Protein AF-A0A2G2MKU2-F1 (afdb_monomer_lite)

Radius of gyration: 13.17 Å; chains: 1; bounding box: 38×20×29 Å

Structure (mmCIF, N/CA/C/O backbone):
data_AF-A0A2G2MKU2-F1
#
_entry.id   AF-A0A2G2MKU2-F1
#
loop_
_atom_site.group_PDB
_atom_site.id
_atom_site.type_symbol
_atom_site.label_atom_id
_atom_site.label_alt_id
_atom_site.label_comp_id
_atom_site.label_asym_id
_atom_site.label_entity_id
_atom_site.label_seq_id
_atom_site.pdbx_PDB_ins_code
_atom_site.Cartn_x
_atom_site.Cartn_y
_atom_site.Cartn_z
_atom_site.occupancy
_atom_site.B_iso_or_equiv
_atom_site.auth_seq_id
_atom_site.auth_comp_id
_atom_site.auth_asym_id
_atom_site.auth_atom_id
_atom_site.pdbx_PDB_model_num
ATOM 1 N N . MET A 1 1 ? -9.075 -8.992 -5.596 1.00 83.00 1 MET A N 1
ATOM 2 C CA . MET A 1 1 ? -8.280 -8.369 -4.506 1.00 83.00 1 MET A CA 1
ATOM 3 C C . MET A 1 1 ? -7.274 -7.411 -5.136 1.00 83.00 1 MET A C 1
ATOM 5 O O . MET A 1 1 ? -7.038 -7.552 -6.327 1.00 83.00 1 MET A O 1
ATOM 9 N N . ARG A 1 2 ? -6.746 -6.416 -4.411 1.00 92.69 2 ARG A N 1
ATOM 10 C CA . ARG A 1 2 ? -5.749 -5.455 -4.926 1.00 92.69 2 ARG A CA 1
ATOM 11 C C . ARG A 1 2 ? -4.482 -5.507 -4.075 1.00 92.69 2 ARG A C 1
ATOM 13 O O . ARG A 1 2 ? -4.598 -5.693 -2.862 1.00 92.69 2 ARG A O 1
ATOM 20 N N . ASN A 1 3 ? -3.316 -5.341 -4.698 1.00 94.94 3 ASN A N 1
ATOM 21 C CA . ASN A 1 3 ? -2.050 -5.241 -3.977 1.00 94.94 3 ASN A CA 1
ATOM 22 C C . ASN A 1 3 ? -1.823 -3.812 -3.489 1.00 94.94 3 ASN A C 1
ATOM 24 O O . ASN A 1 3 ? -2.192 -2.849 -4.167 1.00 94.94 3 ASN A O 1
ATOM 28 N N . PHE A 1 4 ? -1.195 -3.695 -2.326 1.00 94.19 4 PHE A N 1
ATOM 29 C CA . PHE A 1 4 ? -0.864 -2.436 -1.686 1.00 94.19 4 PHE A CA 1
ATOM 30 C C . PHE A 1 4 ? 0.580 -2.443 -1.211 1.00 94.19 4 PHE A C 1
ATOM 32 O O . PHE A 1 4 ? 1.060 -3.435 -0.661 1.00 94.19 4 PHE A O 1
ATOM 39 N N . TYR A 1 5 ? 1.238 -1.306 -1.405 1.00 93.00 5 TYR A N 1
ATOM 40 C CA . TYR A 1 5 ? 2.572 -1.020 -0.907 1.00 93.00 5 TYR A CA 1
ATOM 41 C C . TYR A 1 5 ? 2.513 0.259 -0.081 1.00 93.00 5 TYR A C 1
ATOM 43 O O . TYR A 1 5 ? 2.061 1.294 -0.573 1.00 93.00 5 TYR A O 1
ATOM 51 N N . ALA A 1 6 ? 2.940 0.191 1.173 1.00 91.38 6 ALA A N 1
ATOM 52 C CA . ALA A 1 6 ? 3.002 1.344 2.053 1.00 91.38 6 ALA A CA 1
ATOM 53 C C . ALA A 1 6 ? 4.388 1.494 2.662 1.00 91.38 6 ALA A C 1
ATOM 55 O O . ALA A 1 6 ? 5.033 0.493 2.960 1.00 91.38 6 ALA A O 1
ATOM 56 N N . PHE A 1 7 ? 4.821 2.729 2.892 1.00 89.69 7 PHE A N 1
ATOM 57 C CA . PHE A 1 7 ? 6.062 2.997 3.609 1.00 89.69 7 PHE A CA 1
ATOM 58 C C . PHE A 1 7 ? 6.011 4.310 4.390 1.00 89.69 7 PHE A C 1
ATOM 60 O O . PHE A 1 7 ? 5.303 5.246 4.004 1.00 89.69 7 PHE A O 1
ATOM 67 N N . ILE A 1 8 ? 6.779 4.383 5.477 1.00 86.38 8 ILE A N 1
ATOM 68 C CA . ILE A 1 8 ? 7.033 5.627 6.210 1.00 86.38 8 ILE A CA 1
ATOM 69 C C . ILE A 1 8 ? 8.142 6.384 5.462 1.00 86.38 8 ILE A C 1
ATOM 71 O O . ILE A 1 8 ? 9.249 5.854 5.335 1.00 86.38 8 ILE A O 1
ATOM 75 N N . PRO A 1 9 ? 7.894 7.598 4.936 1.00 79.00 9 PRO A N 1
ATOM 76 C CA . PRO A 1 9 ? 8.962 8.416 4.379 1.00 79.00 9 PRO A CA 1
ATOM 77 C C . PRO A 1 9 ? 9.931 8.780 5.512 1.00 79.00 9 PRO A C 1
ATOM 79 O O . PRO A 1 9 ? 9.547 9.439 6.476 1.00 79.00 9 PRO A O 1
ATOM 82 N N . HIS A 1 10 ? 11.176 8.310 5.426 1.00 66.75 10 HIS A N 1
ATOM 83 C CA . HIS A 1 10 ? 12.186 8.547 6.454 1.00 66.75 10 HIS A CA 1
ATOM 84 C C . HIS A 1 10 ? 12.327 10.045 6.783 1.00 66.75 10 HIS A C 1
ATOM 86 O O . HIS A 1 10 ? 12.678 10.852 5.923 1.00 66.75 10 HIS A O 1
ATOM 92 N N . LYS A 1 11 ? 12.157 10.407 8.061 1.00 52.22 11 LYS A N 1
ATOM 93 C CA . LYS A 1 11 ? 12.957 11.481 8.668 1.00 52.22 11 LYS A CA 1
ATOM 94 C C . LYS A 1 11 ? 14.368 10.901 8.824 1.00 52.22 11 LYS A C 1
ATOM 96 O O . LYS A 1 11 ? 14.471 9.768 9.285 1.00 52.22 11 LYS A O 1
ATOM 101 N N . LYS A 1 12 ? 15.401 11.630 8.375 1.00 47.66 12 LYS A N 1
ATOM 102 C CA . LYS A 1 12 ? 16.833 11.248 8.378 1.00 47.66 12 LYS A CA 1
ATOM 103 C C . LYS A 1 12 ? 17.162 10.142 9.395 1.00 47.66 12 LYS A C 1
ATOM 105 O O . LYS A 1 12 ? 17.024 10.357 10.597 1.00 47.66 12 LYS A O 1
ATOM 110 N N . ILE A 1 13 ? 17.583 8.983 8.897 1.00 51.50 13 ILE A N 1
ATOM 111 C CA . ILE A 1 13 ? 18.083 7.873 9.716 1.00 51.50 13 ILE A CA 1
ATOM 112 C C . ILE A 1 13 ? 19.298 8.403 10.505 1.00 51.50 13 ILE A C 1
ATOM 114 O O . ILE A 1 13 ? 20.152 9.050 9.892 1.00 51.50 13 ILE A O 1
ATOM 118 N N . PRO A 1 14 ? 19.393 8.214 11.835 1.00 42.31 14 PRO A N 1
ATOM 119 C CA . PRO A 1 14 ? 20.604 8.542 12.576 1.00 42.31 14 PRO A CA 1
ATOM 120 C C . PRO A 1 14 ? 21.792 7.772 11.991 1.00 42.31 14 PRO A C 1
ATOM 122 O O . PRO A 1 14 ? 21.724 6.559 11.812 1.00 42.31 14 PRO A O 1
ATOM 125 N N . ALA A 1 15 ? 22.877 8.490 11.708 1.00 45.56 15 ALA A N 1
ATOM 126 C CA . ALA A 1 15 ? 24.105 8.021 11.058 1.00 45.56 15 ALA A CA 1
ATOM 127 C C . ALA A 1 15 ? 24.935 7.008 11.886 1.00 45.56 15 ALA A C 1
ATOM 129 O O . ALA A 1 15 ? 26.152 6.925 11.747 1.00 45.56 15 ALA A O 1
ATOM 130 N N . THR A 1 16 ? 24.306 6.259 12.789 1.00 48.94 16 THR A N 1
ATOM 131 C CA . THR A 1 16 ? 24.937 5.176 13.557 1.00 48.94 16 THR A CA 1
ATOM 132 C C . THR A 1 16 ? 24.733 3.805 12.910 1.00 48.94 16 THR A C 1
ATOM 134 O O . THR A 1 16 ? 25.431 2.866 13.267 1.00 48.94 16 THR A O 1
ATOM 137 N N . GLU A 1 17 ? 23.864 3.705 11.899 1.00 44.53 17 GLU A N 1
ATOM 138 C CA . GLU A 1 17 ? 23.814 2.592 10.936 1.00 44.53 17 GLU A CA 1
ATOM 139 C C . GLU A 1 17 ? 24.405 3.046 9.586 1.00 44.53 17 GLU A C 1
ATOM 141 O O . GLU A 1 17 ? 23.827 2.873 8.515 1.00 44.53 17 GLU A O 1
ATOM 146 N N . ASN A 1 18 ? 25.570 3.700 9.641 1.00 42.03 18 ASN A N 1
ATOM 147 C CA . ASN A 1 18 ? 26.338 4.128 8.470 1.00 42.03 18 ASN A CA 1
ATOM 148 C C . ASN A 1 18 ? 26.992 2.924 7.782 1.00 42.03 18 ASN A C 1
ATOM 150 O O . ASN A 1 18 ? 28.198 2.729 7.898 1.00 42.03 18 ASN A O 1
ATOM 154 N N . ASN A 1 19 ? 26.210 2.108 7.072 1.00 36.84 19 ASN A N 1
ATOM 155 C CA . ASN A 1 19 ? 26.792 1.266 6.026 1.00 36.84 19 ASN A CA 1
ATOM 156 C C . ASN A 1 19 ? 25.869 0.838 4.888 1.00 36.84 19 ASN A C 1
ATOM 158 O O . ASN A 1 19 ? 26.257 -0.047 4.136 1.00 36.84 19 ASN A O 1
ATOM 162 N N . LEU A 1 20 ? 24.710 1.469 4.684 1.00 36.09 20 LEU A N 1
ATOM 163 C CA . LEU A 1 20 ? 23.997 1.327 3.416 1.00 36.09 20 LEU A CA 1
ATOM 164 C C . LEU A 1 20 ? 23.263 2.628 3.056 1.00 36.09 20 LEU A C 1
ATOM 166 O O . LEU A 1 20 ? 22.222 2.946 3.622 1.00 36.09 20 LEU A O 1
ATOM 170 N N . GLU A 1 21 ? 23.726 3.314 2.009 1.00 41.88 21 GLU A N 1
ATOM 171 C CA . GLU A 1 21 ? 22.884 4.175 1.154 1.00 41.88 21 GLU A CA 1
ATOM 172 C C . GLU A 1 21 ? 21.835 3.355 0.361 1.00 41.88 21 GLU A C 1
ATOM 174 O O . GLU A 1 21 ? 21.390 3.734 -0.719 1.00 41.88 21 GLU A O 1
ATOM 179 N N . GLY A 1 22 ? 21.422 2.200 0.875 1.00 41.00 22 GLY A N 1
ATOM 180 C CA . GLY A 1 22 ? 20.584 1.233 0.194 1.00 41.00 22 GLY A CA 1
ATOM 181 C C . GLY A 1 22 ? 19.617 0.625 1.188 1.00 41.00 22 GLY A C 1
ATOM 182 O O . GLY A 1 22 ? 20.030 -0.058 2.110 1.00 41.00 22 GLY A O 1
ATOM 183 N N . GLU A 1 23 ? 18.332 0.888 0.965 1.00 39.06 23 GLU A N 1
ATOM 184 C CA . GLU A 1 23 ? 17.204 0.107 1.466 1.00 39.06 23 GLU A CA 1
ATOM 185 C C . GLU A 1 23 ? 17.183 -0.173 2.986 1.00 39.06 23 GLU A C 1
ATOM 187 O O . GLU A 1 23 ? 17.853 -1.095 3.441 1.00 39.06 23 GLU A O 1
ATOM 192 N N . PRO A 1 24 ? 16.331 0.504 3.792 1.00 45.84 24 PRO A N 1
ATOM 193 C CA . PRO A 1 24 ? 16.142 0.123 5.193 1.00 45.84 24 PRO A CA 1
ATOM 194 C C . PRO A 1 24 ? 15.850 -1.381 5.281 1.00 45.84 24 PRO A C 1
ATOM 196 O O . PRO A 1 24 ? 14.833 -1.852 4.759 1.00 45.84 24 PRO A O 1
ATOM 199 N N . THR A 1 25 ? 16.763 -2.111 5.919 1.00 43.69 25 THR A N 1
ATOM 200 C CA . THR A 1 25 ? 16.770 -3.569 6.119 1.00 43.69 25 THR A CA 1
ATOM 201 C C . THR A 1 25 ? 15.700 -4.032 7.114 1.00 43.69 25 THR A C 1
ATOM 203 O O . THR A 1 25 ? 15.553 -5.223 7.374 1.00 43.69 25 THR A O 1
ATOM 206 N N . GLY A 1 26 ? 14.886 -3.106 7.630 1.00 49.84 26 GLY A N 1
ATOM 207 C CA . GLY A 1 26 ? 13.708 -3.393 8.436 1.00 49.84 26 GLY A CA 1
ATOM 208 C C . GLY A 1 26 ? 12.409 -3.340 7.628 1.00 49.84 26 GLY A C 1
ATOM 209 O O . GLY A 1 26 ? 12.039 -2.304 7.073 1.00 49.84 26 GLY A O 1
ATOM 210 N N . THR A 1 27 ? 11.625 -4.420 7.677 1.00 59.16 27 THR A N 1
ATOM 211 C CA . THR A 1 27 ? 10.210 -4.429 7.256 1.00 59.16 27 THR A CA 1
ATOM 212 C C . THR A 1 27 ? 9.320 -3.556 8.150 1.00 59.16 27 THR A C 1
ATOM 214 O O . THR A 1 27 ? 8.146 -3.386 7.861 1.00 59.16 27 THR A O 1
ATOM 217 N N . ALA A 1 28 ? 9.839 -2.980 9.239 1.00 68.31 28 ALA A N 1
ATOM 218 C CA . ALA A 1 28 ? 9.060 -2.135 10.150 1.00 68.31 28 ALA A CA 1
ATOM 219 C C . ALA A 1 28 ? 8.533 -0.850 9.481 1.00 68.31 28 ALA A C 1
ATOM 221 O O . ALA A 1 28 ? 7.460 -0.360 9.827 1.00 68.31 28 ALA A O 1
ATOM 222 N N . ASN A 1 29 ? 9.263 -0.327 8.492 1.00 78.69 29 ASN A N 1
ATOM 223 C CA . ASN A 1 29 ? 8.914 0.924 7.815 1.00 78.69 29 ASN A CA 1
ATOM 224 C C . ASN A 1 29 ? 8.195 0.703 6.483 1.00 78.69 29 ASN A C 1
ATOM 226 O O . ASN A 1 29 ? 7.895 1.680 5.797 1.00 78.69 29 ASN A O 1
ATOM 230 N N . ARG A 1 30 ? 7.944 -0.554 6.086 1.00 84.25 30 ARG A N 1
ATOM 231 C CA . ARG A 1 30 ? 7.359 -0.906 4.787 1.00 84.25 30 ARG A CA 1
ATOM 232 C C . ARG A 1 30 ? 6.372 -2.055 4.931 1.00 84.25 30 ARG A C 1
ATOM 234 O O . ARG A 1 30 ? 6.647 -3.038 5.599 1.00 84.25 30 ARG A O 1
ATOM 241 N N . LEU A 1 31 ? 5.244 -1.982 4.239 1.00 88.75 31 LEU A N 1
ATOM 242 C CA . LEU A 1 31 ? 4.221 -3.018 4.296 1.00 88.75 31 LEU A CA 1
ATOM 243 C C . LEU A 1 31 ? 3.736 -3.364 2.888 1.00 88.75 31 LEU A C 1
ATOM 245 O O . LEU A 1 31 ? 3.251 -2.494 2.165 1.00 88.75 31 L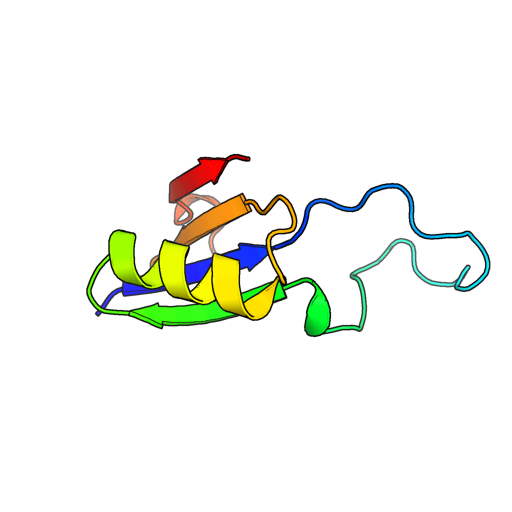EU A O 1
ATOM 249 N N . LEU A 1 32 ? 3.831 -4.646 2.527 1.00 90.62 32 LEU A N 1
ATOM 250 C CA . LEU A 1 32 ? 3.258 -5.217 1.307 1.00 90.62 32 LEU A CA 1
ATOM 251 C C . LEU A 1 32 ? 2.122 -6.163 1.693 1.00 90.62 32 LEU A C 1
ATOM 253 O O . LEU A 1 32 ? 2.291 -7.028 2.551 1.00 90.62 32 LEU A O 1
ATOM 257 N N . PHE A 1 33 ? 0.944 -5.980 1.103 1.00 92.62 33 PHE A N 1
ATOM 258 C CA . PHE A 1 33 ? -0.230 -6.786 1.441 1.00 92.62 33 PHE A CA 1
ATOM 259 C C . PHE A 1 33 ? -1.327 -6.684 0.380 1.00 92.62 33 PHE A C 1
ATOM 261 O O . PHE A 1 33 ? -1.348 -5.771 -0.442 1.00 92.62 33 PHE A O 1
ATOM 268 N N . GLN A 1 34 ? -2.293 -7.601 0.444 1.00 93.31 34 GLN A N 1
ATOM 269 C CA . GLN A 1 34 ? -3.486 -7.585 -0.397 1.00 93.31 34 GLN A CA 1
ATOM 270 C C . GLN A 1 34 ? -4.738 -7.283 0.419 1.00 93.31 34 GLN A C 1
ATOM 272 O O . GLN A 1 34 ? -4.925 -7.808 1.515 1.00 93.31 34 GLN A O 1
ATOM 277 N N . LEU A 1 35 ? -5.622 -6.449 -0.127 1.00 93.69 35 LEU A N 1
ATOM 278 C CA . LEU A 1 35 ? -6.919 -6.135 0.474 1.00 93.69 35 LEU A CA 1
ATOM 279 C C . LEU A 1 35 ? -7.976 -5.869 -0.609 1.00 93.69 35 LEU A C 1
ATOM 281 O O . LEU A 1 35 ? -7.667 -5.606 -1.772 1.00 93.69 35 LEU A O 1
ATOM 285 N N . LYS A 1 36 ? -9.261 -5.954 -0.245 1.00 93.38 36 LYS A N 1
ATOM 286 C CA . LYS A 1 36 ? -10.364 -5.680 -1.186 1.00 93.38 36 LYS A CA 1
ATOM 287 C C . LYS A 1 36 ? -10.543 -4.185 -1.459 1.00 93.38 36 LYS A C 1
ATOM 289 O O . LYS A 1 36 ? -10.877 -3.809 -2.576 1.00 93.38 36 LYS A O 1
ATOM 294 N N . THR A 1 37 ? -10.322 -3.341 -0.449 1.00 94.06 37 THR A N 1
ATOM 295 C CA . THR A 1 37 ? -10.683 -1.915 -0.501 1.00 94.06 37 THR A CA 1
ATOM 296 C C . THR A 1 37 ? -9.528 -1.003 -0.077 1.00 94.06 37 THR A C 1
ATOM 298 O O . THR A 1 37 ? -8.850 -1.333 0.902 1.00 94.06 37 THR A O 1
ATOM 301 N N . PRO A 1 38 ? -9.370 0.182 -0.699 1.00 92.94 38 PRO A N 1
ATOM 302 C CA . PRO A 1 38 ? -8.411 1.200 -0.260 1.00 92.94 38 PRO A CA 1
ATOM 303 C C . PRO A 1 38 ? -8.634 1.679 1.182 1.00 92.94 38 PRO A C 1
ATOM 305 O O . PRO A 1 38 ? -7.675 1.860 1.927 1.00 92.94 38 PRO A O 1
ATOM 308 N N . LYS A 1 39 ? -9.896 1.821 1.619 1.00 94.44 39 LYS A N 1
ATOM 309 C CA . LYS A 1 39 ? -10.233 2.233 2.996 1.00 94.44 39 LYS A CA 1
ATOM 310 C C . LYS A 1 39 ? -9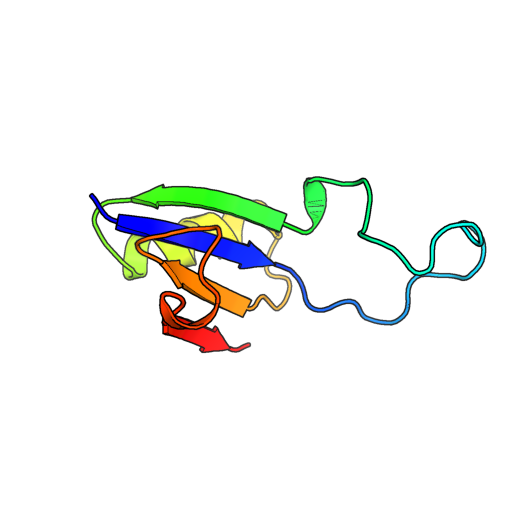.659 1.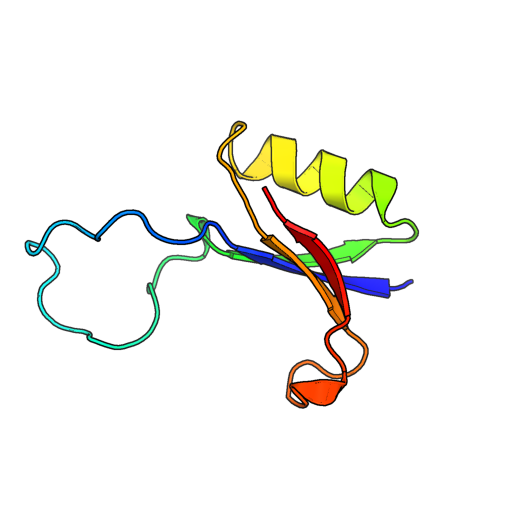267 4.040 1.00 94.44 39 LYS A C 1
ATOM 312 O O . LYS A 1 39 ? -9.014 1.701 4.991 1.00 94.44 39 LYS A O 1
ATOM 317 N N . GLY A 1 40 ? -9.830 -0.040 3.827 1.00 93.56 40 GLY A N 1
ATOM 318 C CA . 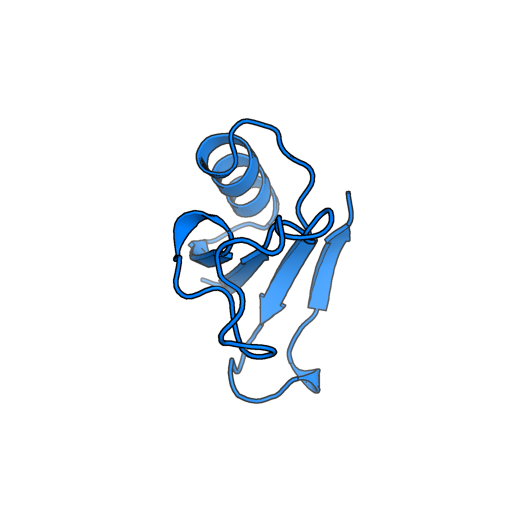GLY A 1 40 ? -9.236 -1.069 4.686 1.00 93.56 40 GLY A CA 1
ATOM 319 C C . GLY A 1 40 ? -7.704 -1.050 4.676 1.00 93.56 40 GLY A C 1
ATOM 320 O O . GLY A 1 40 ? -7.083 -1.238 5.720 1.00 93.56 40 GLY A O 1
ATOM 321 N N . ALA A 1 41 ? -7.088 -0.754 3.525 1.00 92.56 41 ALA A N 1
ATOM 322 C CA . ALA A 1 41 ? -5.635 -0.634 3.416 1.00 92.56 41 ALA A CA 1
ATOM 323 C C . ALA A 1 41 ? -5.094 0.538 4.248 1.00 92.56 41 ALA A C 1
ATOM 325 O O . ALA A 1 41 ? -4.131 0.367 4.994 1.00 92.56 41 ALA A O 1
ATOM 326 N N . ILE A 1 42 ? -5.767 1.691 4.209 1.00 93.88 42 ILE A N 1
ATOM 327 C CA . ILE A 1 42 ? -5.432 2.855 5.042 1.00 93.88 42 ILE A CA 1
ATOM 328 C C . ILE A 1 42 ? -5.552 2.513 6.532 1.00 93.88 42 ILE A C 1
ATOM 330 O O . ILE A 1 42 ? -4.652 2.838 7.303 1.00 93.88 42 ILE A O 1
ATOM 334 N N . ALA A 1 43 ? -6.638 1.852 6.948 1.00 93.56 43 ALA A N 1
ATOM 335 C CA . ALA A 1 43 ? -6.844 1.470 8.346 1.00 93.56 43 ALA A CA 1
ATOM 336 C C . ALA A 1 43 ? -5.748 0.515 8.852 1.00 93.56 43 ALA A C 1
ATOM 338 O O . ALA A 1 43 ? -5.204 0.716 9.938 1.00 93.56 43 ALA A O 1
ATOM 339 N N . ARG A 1 44 ? -5.364 -0.475 8.035 1.00 91.88 44 ARG A N 1
ATOM 340 C CA . ARG A 1 44 ? -4.257 -1.390 8.343 1.00 91.88 44 ARG A CA 1
ATOM 341 C C . ARG A 1 44 ? -2.931 -0.645 8.498 1.00 91.88 44 ARG A C 1
ATOM 343 O O . ARG A 1 44 ? -2.228 -0.893 9.470 1.00 91.88 44 ARG A O 1
ATOM 350 N N . CYS A 1 45 ? -2.621 0.284 7.593 1.00 91.62 45 CYS A N 1
ATOM 351 C CA . CYS A 1 45 ? -1.393 1.082 7.663 1.00 91.62 45 CYS A CA 1
ATOM 352 C C . CYS A 1 45 ? -1.358 1.971 8.911 1.00 91.62 45 CYS A C 1
ATOM 354 O O . CYS A 1 45 ? -0.350 1.995 9.604 1.00 91.62 45 CYS A O 1
ATOM 356 N N . LYS A 1 46 ? -2.474 2.627 9.263 1.00 91.81 46 LYS A N 1
ATOM 357 C CA . LYS A 1 46 ? -2.579 3.416 10.504 1.00 91.81 46 LYS A CA 1
ATOM 358 C C . LYS A 1 46 ? -2.285 2.580 11.753 1.00 91.81 46 LYS A C 1
ATOM 360 O O . LYS A 1 46 ? -1.597 3.062 12.645 1.00 91.81 46 LYS A O 1
ATOM 365 N N . LYS A 1 47 ? -2.798 1.344 11.800 1.00 90.81 47 LYS A N 1
ATOM 366 C CA . LYS A 1 47 ? -2.550 0.405 12.903 1.00 90.81 47 LYS A CA 1
ATOM 367 C C . LYS A 1 47 ? -1.098 -0.079 12.930 1.00 90.81 47 LYS A C 1
ATOM 369 O O . LYS A 1 47 ? -0.517 -0.153 14.000 1.00 90.81 47 LYS A O 1
ATOM 374 N N . HIS A 1 48 ? -0.534 -0.424 11.773 1.00 88.88 48 HIS A N 1
ATOM 375 C CA . HIS A 1 48 ? 0.819 -0.975 11.675 1.00 88.88 48 HIS A CA 1
ATOM 376 C C . HIS A 1 48 ? 1.903 0.069 11.972 1.00 88.88 48 HIS A C 1
ATOM 378 O O . HIS A 1 48 ? 2.833 -0.216 12.713 1.00 88.88 48 HIS A O 1
ATOM 384 N N . PHE A 1 49 ? 1.752 1.287 11.448 1.00 88.31 49 PHE A N 1
ATOM 385 C CA . PHE A 1 49 ? 2.717 2.374 11.625 1.00 88.31 49 PHE A CA 1
ATOM 386 C C . PHE A 1 49 ? 2.449 3.237 12.867 1.00 88.31 49 PHE A C 1
ATOM 388 O O . PHE A 1 49 ? 3.007 4.325 12.983 1.00 88.31 49 PHE A O 1
ATOM 395 N N . SER A 1 50 ? 1.582 2.796 13.786 1.00 87.94 50 SER A N 1
ATOM 396 C CA . SER A 1 50 ? 1.269 3.503 15.040 1.00 87.94 50 SER A CA 1
ATOM 397 C C . SER A 1 50 ? 0.939 4.992 14.850 1.00 87.94 50 SER A C 1
ATOM 399 O O . SER A 1 50 ? 1.380 5.845 15.614 1.00 87.94 50 SER A O 1
ATOM 401 N N . GLY A 1 51 ? 0.185 5.320 13.796 1.00 80.38 51 GLY A N 1
ATOM 402 C CA . GLY A 1 51 ? -0.209 6.697 13.479 1.00 80.38 51 GLY A CA 1
ATOM 403 C C . GLY A 1 51 ? 0.855 7.570 12.799 1.00 80.38 51 GLY A C 1
ATOM 404 O O . GLY A 1 51 ? 0.553 8.722 12.493 1.00 80.38 51 GLY A O 1
ATOM 405 N N . GLN A 1 52 ? 2.053 7.050 12.510 1.00 87.25 52 GLN A N 1
AT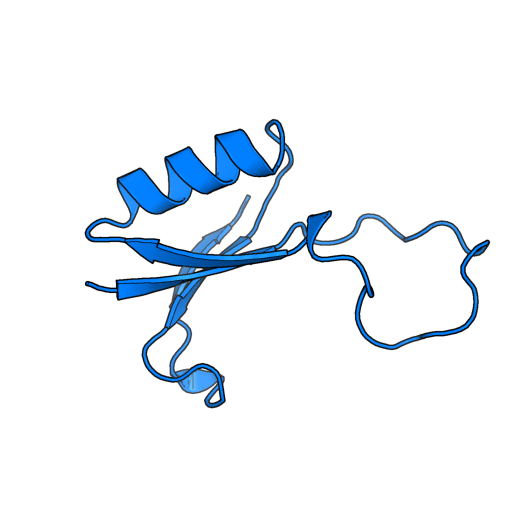OM 406 C CA . GLN A 1 52 ? 3.072 7.785 11.755 1.00 87.25 52 GLN A CA 1
ATOM 407 C C . GLN A 1 52 ? 2.586 8.132 10.335 1.00 87.25 52 GLN A C 1
ATOM 409 O O . GLN A 1 52 ? 1.801 7.372 9.753 1.00 87.25 52 GLN A O 1
ATOM 414 N N . PRO A 1 53 ? 3.031 9.266 9.757 1.00 89.25 53 PRO A N 1
ATOM 415 C CA . PRO A 1 53 ? 2.747 9.591 8.364 1.00 89.25 53 PRO A CA 1
ATOM 416 C C . PRO A 1 53 ? 3.338 8.515 7.448 1.00 89.25 53 PRO A C 1
ATOM 418 O O . PRO A 1 53 ? 4.457 8.046 7.647 1.00 89.25 53 PRO A O 1
ATOM 421 N N . PHE A 1 54 ? 2.564 8.098 6.451 1.00 91.00 54 PHE A N 1
ATOM 422 C CA . PHE A 1 54 ? 2.953 7.065 5.498 1.00 91.00 54 PHE A CA 1
ATOM 423 C C . PHE A 1 54 ? 2.427 7.403 4.109 1.00 91.00 54 PHE A C 1
ATOM 425 O O . PHE A 1 54 ? 1.364 8.015 3.952 1.00 91.00 54 PHE A O 1
ATOM 432 N N . LYS A 1 55 ? 3.135 6.911 3.094 1.00 93.31 55 LYS A N 1
ATOM 433 C CA . LYS A 1 55 ? 2.637 6.863 1.722 1.00 93.31 55 LYS A CA 1
ATOM 434 C C . LYS A 1 55 ? 2.081 5.481 1.436 1.00 93.31 55 LYS A C 1
ATOM 436 O O . LYS A 1 55 ? 2.647 4.482 1.869 1.00 93.31 55 LYS A O 1
ATOM 441 N N . LEU A 1 56 ? 0.960 5.426 0.728 1.00 93.94 56 LEU A N 1
ATOM 442 C CA . LEU A 1 56 ? 0.296 4.188 0.330 1.00 93.94 56 LEU A CA 1
ATOM 443 C C . LEU A 1 56 ? 0.014 4.220 -1.164 1.00 93.94 56 LEU A C 1
ATOM 445 O O . LEU A 1 56 ? -0.611 5.157 -1.661 1.00 93.94 56 LEU A O 1
ATOM 449 N N . TYR A 1 57 ? 0.389 3.142 -1.831 1.00 96.06 57 TYR A N 1
ATOM 450 C CA . TYR A 1 57 ? 0.187 2.901 -3.247 1.00 96.06 57 TYR A CA 1
ATOM 451 C C . TYR A 1 57 ? -0.602 1.609 -3.441 1.00 96.06 57 TYR A C 1
ATOM 453 O O . TYR A 1 57 ? -0.477 0.670 -2.654 1.00 96.06 57 TYR A O 1
ATOM 461 N N . SER A 1 58 ? -1.399 1.545 -4.502 1.00 96.44 58 SER A N 1
ATOM 462 C CA . SER A 1 58 ? -1.855 0.278 -5.074 1.00 96.44 58 SER A CA 1
ATOM 463 C C . SER A 1 58 ? -1.030 -0.052 -6.306 1.00 96.44 58 SER A C 1
ATOM 465 O O . SER A 1 58 ? -0.648 0.865 -7.024 1.00 96.44 58 SER A O 1
ATOM 467 N N . TYR A 1 59 ? -0.804 -1.331 -6.582 1.00 95.31 59 TYR A N 1
ATOM 468 C CA . TYR A 1 59 ? -0.069 -1.763 -7.772 1.00 95.31 59 TYR A CA 1
ATOM 469 C C . TYR A 1 59 ? -0.647 -3.058 -8.345 1.00 95.31 59 TYR A C 1
ATOM 471 O O . TYR A 1 59 ? -1.303 -3.834 -7.639 1.00 95.31 59 TYR A O 1
ATOM 479 N N . HIS A 1 60 ? -0.396 -3.305 -9.629 1.00 94.44 60 HIS A N 1
ATOM 480 C CA . HIS A 1 60 ? -0.698 -4.588 -10.270 1.00 94.44 60 HIS A CA 1
ATOM 481 C C . HIS A 1 60 ? 0.567 -5.383 -10.624 1.00 94.44 60 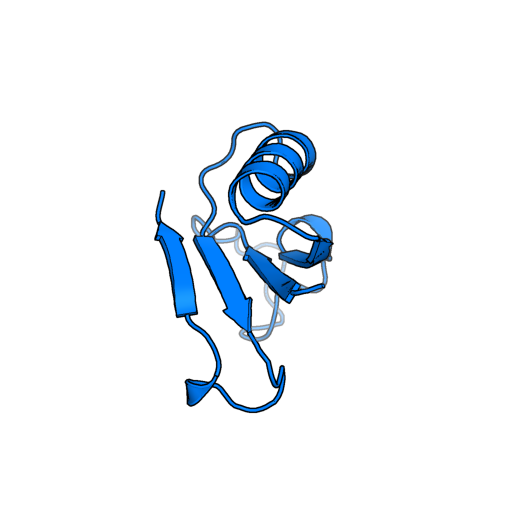HIS A C 1
ATOM 483 O O . HIS A 1 60 ? 0.488 -6.606 -10.683 1.00 94.44 60 HIS A O 1
ATOM 489 N N . ASN A 1 61 ? 1.729 -4.728 -10.747 1.00 90.94 61 ASN A N 1
ATOM 490 C CA . ASN A 1 61 ? 3.022 -5.379 -10.941 1.00 90.94 61 ASN A CA 1
ATOM 491 C C . ASN A 1 61 ? 4.101 -4.714 -10.070 1.00 90.94 61 ASN A C 1
ATOM 493 O O . ASN A 1 61 ? 4.488 -3.577 -10.301 1.00 90.94 61 ASN A O 1
ATOM 497 N N . PHE A 1 62 ? 4.614 -5.429 -9.069 1.00 87.38 62 PHE A N 1
ATOM 498 C CA . PHE A 1 62 ? 5.589 -4.859 -8.131 1.00 87.38 62 PHE A CA 1
ATOM 499 C C . PHE A 1 62 ? 6.905 -4.427 -8.801 1.00 87.38 62 PHE A C 1
ATOM 501 O O . PHE A 1 62 ? 7.567 -3.520 -8.308 1.00 87.38 62 PHE A O 1
ATOM 508 N N . TYR A 1 63 ? 7.261 -5.048 -9.926 1.00 89.25 63 TYR A N 1
ATOM 509 C CA . TYR A 1 63 ? 8.498 -4.775 -10.660 1.00 89.25 63 TYR A CA 1
ATOM 510 C C . TYR A 1 63 ? 8.346 -3.679 -11.723 1.00 89.25 63 TYR A C 1
ATOM 512 O O . TYR A 1 63 ? 9.315 -3.339 -12.394 1.00 89.25 63 TYR A O 1
ATOM 520 N N . ASP A 1 64 ? 7.141 -3.129 -11.886 1.00 89.31 64 ASP A N 1
ATOM 521 C CA . ASP A 1 64 ? 6.857 -2.048 -12.823 1.00 89.31 64 ASP A CA 1
ATOM 522 C C . ASP A 1 64 ? 6.408 -0.802 -12.061 1.00 89.31 64 ASP A C 1
ATOM 524 O O . ASP A 1 64 ? 5.286 -0.726 -11.549 1.00 89.31 64 ASP A O 1
ATOM 528 N N . ASN A 1 65 ? 7.292 0.196 -12.024 1.00 87.75 65 ASN A N 1
ATOM 529 C CA . ASN A 1 65 ? 7.058 1.475 -11.358 1.00 87.75 65 ASN A CA 1
ATOM 530 C C . ASN A 1 65 ? 5.831 2.216 -11.907 1.00 87.75 65 ASN A C 1
ATOM 532 O O . ASN A 1 65 ? 5.163 2.921 -11.152 1.00 87.75 65 ASN A O 1
ATOM 536 N N . SER A 1 66 ? 5.501 2.043 -13.191 1.00 92.94 66 SER A N 1
ATOM 537 C CA . SER A 1 66 ? 4.331 2.683 -13.803 1.00 92.94 66 SER A CA 1
ATOM 538 C C . SER A 1 66 ? 3.007 2.094 -13.305 1.00 92.94 66 SER A C 1
ATOM 540 O O . SER A 1 66 ? 1.966 2.747 -13.360 1.00 92.94 66 SER A O 1
ATOM 542 N N . SER A 1 67 ? 3.046 0.884 -12.738 1.00 92.75 67 SER A N 1
ATOM 543 C CA . SER A 1 67 ? 1.868 0.202 -12.206 1.00 92.75 67 SER A CA 1
ATOM 544 C C . SER A 1 67 ? 1.389 0.768 -10.864 1.00 92.75 67 SER A C 1
ATOM 546 O O . SER A 1 67 ? 0.277 0.455 -10.419 1.00 92.75 67 SER A O 1
ATOM 548 N N . PHE A 1 68 ? 2.218 1.582 -10.202 1.00 93.94 68 PHE A N 1
ATOM 549 C CA . PHE A 1 68 ? 1.929 2.137 -8.889 1.00 93.94 68 PHE A CA 1
ATOM 550 C C . PHE A 1 68 ? 1.014 3.355 -9.004 1.00 93.94 68 PHE A C 1
ATOM 552 O O . PHE A 1 68 ? 1.329 4.363 -9.625 1.00 93.94 68 PHE A O 1
ATOM 559 N N . THR A 1 69 ? -0.121 3.292 -8.318 1.00 95.44 69 THR A N 1
ATOM 560 C CA . THR A 1 69 ? -1.067 4.400 -8.174 1.00 95.44 69 THR A CA 1
ATOM 561 C C . THR A 1 69 ? -1.075 4.870 -6.728 1.00 95.44 69 THR A C 1
ATOM 563 O O . THR A 1 69 ? -1.335 4.081 -5.818 1.00 95.44 69 THR A O 1
ATOM 566 N N . LEU A 1 70 ? -0.805 6.154 -6.501 1.00 93.62 70 LEU A N 1
ATOM 567 C CA . LEU A 1 70 ? -0.849 6.762 -5.173 1.00 93.62 70 LEU A CA 1
ATOM 568 C C . LEU A 1 70 ? -2.290 6.793 -4.637 1.00 93.62 70 LEU A C 1
ATOM 570 O O . LEU A 1 70 ? -3.196 7.303 -5.286 1.00 93.62 70 LEU A O 1
ATOM 574 N N . ILE A 1 71 ? -2.488 6.271 -3.427 1.00 93.94 71 ILE A N 1
ATOM 575 C CA . ILE A 1 71 ? -3.783 6.243 -2.729 1.00 93.94 71 ILE A CA 1
ATOM 576 C C . ILE A 1 71 ? -3.808 7.244 -1.575 1.00 93.94 71 ILE A C 1
ATOM 578 O O . ILE A 1 71 ? -4.826 7.889 -1.329 1.00 93.94 71 ILE A O 1
ATOM 582 N N . LYS A 1 72 ? -2.703 7.354 -0.829 1.00 91.75 72 LYS A N 1
ATOM 583 C CA . LYS A 1 72 ? -2.576 8.295 0.285 1.00 91.75 72 LYS A CA 1
ATOM 584 C C . LYS A 1 72 ? -1.160 8.838 0.365 1.00 91.75 72 LYS A C 1
ATOM 586 O O . LYS A 1 72 ? -0.200 8.073 0.349 1.00 91.75 72 LYS A O 1
ATOM 591 N N . ASN A 1 73 ? -1.084 10.152 0.516 1.00 90.19 73 ASN A N 1
ATOM 592 C CA . ASN A 1 73 ? 0.115 10.901 0.850 1.00 90.19 73 ASN A CA 1
ATOM 593 C C . ASN A 1 73 ? -0.187 11.661 2.145 1.00 90.19 73 ASN A C 1
ATOM 595 O O . ASN A 1 73 ? -1.223 12.326 2.223 1.00 90.19 73 ASN A O 1
ATOM 599 N N . ALA A 1 74 ? 0.625 11.462 3.176 1.00 77.88 74 ALA A N 1
ATOM 600 C CA . ALA A 1 74 ? 0.449 12.043 4.502 1.00 77.88 74 ALA A CA 1
ATOM 601 C C . ALA A 1 74 ? 1.800 12.478 5.055 1.00 77.88 74 ALA A C 1
ATOM 603 O O . ALA A 1 74 ? 2.800 11.808 4.709 1.00 77.88 74 ALA A O 1
#

Foldseek 3Di:
DWKKKKFQDDPDDPCPPPDDPDDDPDCLGMDIDDDDDPVVVVVVCCVSNVNHFMWMWIADDPVDPVRTDTDDGD

pLDDT: mean 79.64, std 19.74, range [36.09, 96.44]

Secondary structure (DSSP, 8-state):
-EEEEEE---S---TTSTT-SS--S-GGGEEEEEES-HHHHHHHHHHHTTT---EEEEES-TT-GGG-EEEE--

Sequence (74 aa):
MRNFYAFIPHKKIPATENNLEGEPTGTANRLLFQLKTPKGAIARCKKHFSGQPFKLYSYHNFYDNSSFTLIKNA